Protein AF-A0A9P7AKC9-F1 (afdb_monomer_lite)

pLDDT: mean 76.1, std 19.4, range [28.33, 91.75]

Secondary structure (DSSP, 8-state):
----B-S---TT-TT-HHHHHHHHHHTT-S-HHHHHHHHHHHHHHHHHHHHHTT-SB------TT----------

Structure (mmCIF, N/CA/C/O backbone):
data_AF-A0A9P7AKC9-F1
#
_entry.id   AF-A0A9P7AKC9-F1
#
loop_
_atom_site.group_PDB
_atom_site.id
_atom_site.type_symbol
_atom_site.label_atom_id
_atom_site.label_alt_id
_atom_site.label_comp_id
_atom_site.label_asym_id
_atom_site.label_entity_id
_atom_site.label_seq_id
_atom_site.pdbx_PDB_ins_code
_atom_site.Cartn_x
_atom_site.Cartn_y
_atom_site.Cartn_z
_atom_site.occupancy
_atom_site.B_iso_or_equiv
_atom_site.auth_seq_id
_atom_site.auth_comp_id
_atom_site.auth_asym_id
_atom_site.auth_atom_id
_atom_site.pdbx_PDB_model_num
ATOM 1 N N . MET A 1 1 ? 23.447 1.877 -19.972 1.00 60.78 1 MET A N 1
ATOM 2 C CA . MET A 1 1 ? 22.214 1.329 -19.363 1.00 60.78 1 MET A CA 1
ATOM 3 C C . MET A 1 1 ?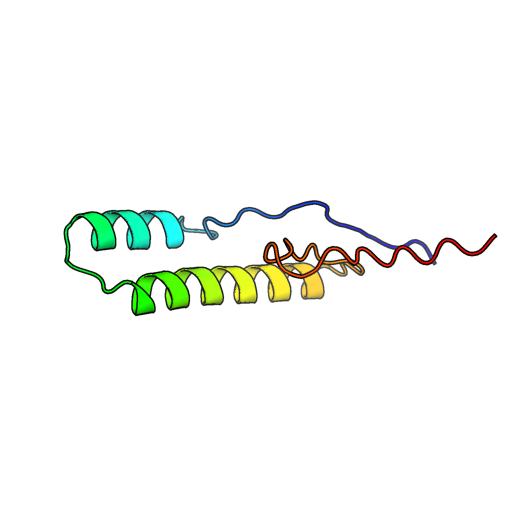 21.229 2.468 -19.162 1.00 60.78 1 MET A C 1
ATOM 5 O O . MET A 1 1 ? 21.673 3.540 -18.774 1.00 60.78 1 MET A O 1
ATOM 9 N N . VAL A 1 2 ? 19.941 2.254 -19.427 1.00 81.88 2 VAL A N 1
ATOM 10 C CA . VAL A 1 2 ? 18.871 3.227 -19.141 1.00 81.88 2 VAL A CA 1
ATOM 11 C C . VAL A 1 2 ? 18.100 2.721 -17.926 1.00 81.88 2 VAL A C 1
ATOM 13 O O . VAL A 1 2 ? 17.784 1.537 -17.886 1.00 81.88 2 VAL A O 1
ATOM 16 N N . LEU A 1 3 ? 17.846 3.592 -16.946 1.00 83.81 3 LEU A N 1
ATOM 17 C CA . LEU A 1 3 ? 17.141 3.242 -15.710 1.00 83.81 3 LEU A CA 1
ATOM 18 C C . LEU A 1 3 ? 15.635 3.477 -15.855 1.00 83.81 3 LEU A C 1
ATOM 20 O O . LEU A 1 3 ? 15.217 4.542 -16.319 1.00 83.81 3 LEU A O 1
ATOM 24 N N . LEU A 1 4 ? 14.824 2.516 -15.410 1.00 84.75 4 LEU A N 1
ATOM 25 C CA . LEU A 1 4 ? 13.367 2.634 -15.368 1.00 84.75 4 LEU A CA 1
ATOM 26 C C . LEU A 1 4 ? 12.902 3.070 -13.972 1.00 84.75 4 LEU A C 1
ATOM 28 O O . LEU A 1 4 ? 13.172 2.410 -12.967 1.00 84.75 4 LEU A O 1
ATOM 32 N N . SER A 1 5 ? 12.158 4.176 -13.915 1.00 85.00 5 SER A N 1
ATOM 33 C CA . SER A 1 5 ? 11.640 4.743 -12.667 1.00 85.00 5 SER A CA 1
ATOM 34 C C . SER A 1 5 ? 10.128 4.887 -12.699 1.00 85.00 5 SER A C 1
ATOM 36 O O . SER A 1 5 ? 9.552 5.313 -13.701 1.00 85.00 5 SER A O 1
ATOM 38 N N . VAL A 1 6 ? 9.482 4.561 -11.580 1.00 82.38 6 VAL A N 1
ATOM 39 C CA . VAL A 1 6 ? 8.041 4.744 -11.386 1.00 82.38 6 VAL A CA 1
ATOM 40 C C . VAL A 1 6 ? 7.828 5.784 -10.290 1.00 82.38 6 VAL A C 1
ATOM 42 O O . VAL A 1 6 ? 8.326 5.634 -9.181 1.00 82.38 6 VAL A O 1
ATOM 45 N N . LEU A 1 7 ? 7.067 6.843 -10.578 1.00 84.19 7 LEU A N 1
ATOM 46 C CA . LEU A 1 7 ? 6.809 7.928 -9.616 1.00 84.19 7 LEU A CA 1
ATOM 47 C C . LEU A 1 7 ? 5.769 7.554 -8.551 1.00 84.19 7 LEU A C 1
ATOM 49 O O . LEU A 1 7 ? 5.807 8.055 -7.429 1.00 84.19 7 LEU A O 1
ATOM 53 N N . GLY A 1 8 ? 4.837 6.663 -8.882 1.00 81.12 8 GLY A N 1
ATOM 54 C CA . GLY A 1 8 ? 3.786 6.240 -7.967 1.00 81.12 8 GLY A CA 1
ATOM 55 C C . GLY A 1 8 ? 3.094 4.965 -8.425 1.00 81.12 8 GLY A C 1
ATOM 56 O O . GLY A 1 8 ? 3.049 4.659 -9.614 1.00 81.12 8 GLY A O 1
ATOM 57 N N . PHE A 1 9 ? 2.548 4.223 -7.462 1.00 82.81 9 PHE A N 1
ATOM 58 C CA . PHE A 1 9 ? 1.805 2.989 -7.706 1.00 82.81 9 PHE A CA 1
ATOM 59 C C . PHE A 1 9 ? 0.493 2.976 -6.900 1.00 82.81 9 PHE A C 1
ATOM 61 O O . PHE A 1 9 ? 0.471 3.510 -5.782 1.00 82.81 9 PHE A O 1
ATOM 68 N N . PRO A 1 10 ? -0.606 2.394 -7.423 1.00 86.94 10 PRO A N 1
ATOM 69 C CA . PRO A 1 10 ? -1.885 2.346 -6.719 1.00 86.94 10 PRO A CA 1
ATOM 70 C C . PRO A 1 10 ? -1.774 1.665 -5.350 1.00 86.94 10 PRO A C 1
ATOM 72 O O . PRO A 1 10 ? -1.378 0.510 -5.240 1.00 86.94 10 PRO A O 1
ATOM 75 N N . ARG A 1 11 ? -2.186 2.369 -4.289 1.00 86.50 11 ARG A N 1
ATOM 76 C CA . ARG A 1 11 ? -2.115 1.868 -2.901 1.00 86.50 11 ARG A CA 1
ATOM 77 C C . ARG A 1 11 ? -3.303 1.002 -2.481 1.00 86.50 11 ARG A C 1
ATOM 79 O O . ARG A 1 11 ? -3.333 0.527 -1.356 1.00 86.50 11 ARG A O 1
ATOM 86 N N . ILE A 1 12 ? -4.289 0.827 -3.358 1.00 85.50 12 ILE A N 1
ATOM 87 C CA . ILE A 1 12 ? -5.556 0.166 -3.026 1.00 85.50 12 ILE A CA 1
ATOM 88 C C . ILE A 1 12 ? -5.479 -1.370 -3.124 1.00 85.50 12 ILE A C 1
ATOM 90 O O . ILE A 1 12 ? -6.308 -2.053 -2.527 1.00 85.50 12 ILE A O 1
ATOM 94 N N . GLY A 1 13 ? -4.477 -1.897 -3.840 1.00 84.00 13 GLY A N 1
ATOM 95 C CA . GLY A 1 13 ? -4.328 -3.323 -4.155 1.00 84.00 13 GLY A CA 1
ATOM 96 C C . GLY A 1 13 ? -5.189 -3.763 -5.341 1.00 84.00 13 GLY A C 1
ATOM 97 O O . GLY A 1 13 ? -6.169 -3.099 -5.681 1.00 84.00 13 GLY A O 1
ATOM 98 N N . ALA A 1 14 ? -4.829 -4.882 -5.977 1.00 82.56 14 ALA A N 1
ATOM 99 C CA . ALA A 1 14 ? -5.483 -5.366 -7.200 1.00 82.56 14 ALA A CA 1
ATOM 100 C C . ALA A 1 14 ? -7.003 -5.551 -7.030 1.00 82.56 14 ALA A C 1
ATOM 102 O O . ALA A 1 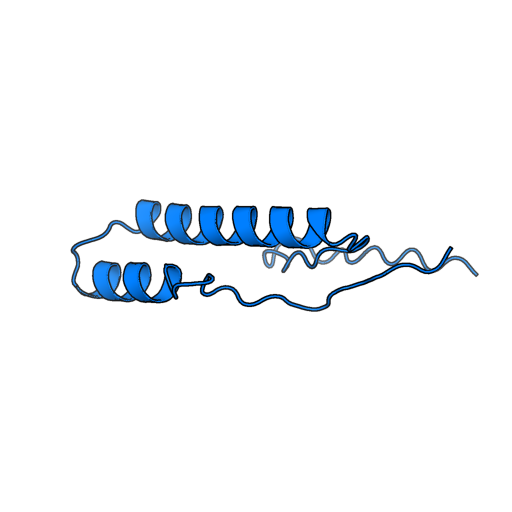14 ? -7.779 -5.146 -7.890 1.00 82.56 14 ALA A O 1
ATOM 103 N N . ASN A 1 15 ? -7.430 -6.059 -5.870 1.00 87.31 15 ASN A N 1
ATOM 104 C CA . ASN A 1 15 ? -8.837 -6.306 -5.540 1.00 87.31 15 ASN A CA 1
ATOM 105 C C . ASN A 1 15 ? -9.442 -5.265 -4.585 1.00 87.31 15 ASN A C 1
ATOM 107 O O . ASN A 1 15 ? -10.444 -5.531 -3.913 1.00 87.31 15 ASN A O 1
ATOM 111 N N . ARG A 1 16 ? -8.838 -4.070 -4.510 1.00 88.31 16 ARG A N 1
ATOM 112 C CA . ARG A 1 16 ? -9.240 -2.981 -3.601 1.00 88.31 16 ARG A CA 1
ATOM 113 C C . ARG A 1 16 ? -9.261 -3.398 -2.122 1.00 88.31 16 ARG A C 1
ATOM 115 O O . ARG A 1 16 ? -10.101 -2.936 -1.353 1.00 88.31 16 ARG A O 1
ATOM 122 N N . GLU A 1 17 ? -8.339 -4.267 -1.727 1.00 87.06 17 GLU A N 1
ATOM 123 C CA . GLU A 1 17 ? -8.237 -4.844 -0.379 1.00 87.06 17 GLU A CA 1
ATOM 124 C C . GLU A 1 17 ? -8.133 -3.772 0.708 1.00 87.06 17 GLU A C 1
ATOM 126 O O . GLU A 1 17 ? -8.818 -3.854 1.724 1.00 87.06 17 GLU A O 1
ATOM 131 N N . VAL A 1 18 ? -7.374 -2.701 0.452 1.00 87.62 18 VAL A N 1
ATOM 132 C CA . VAL A 1 18 ? -7.241 -1.592 1.409 1.00 87.62 18 VAL A CA 1
ATOM 133 C C . VAL A 1 18 ? -8.564 -0.849 1.590 1.00 87.62 18 VAL A C 1
ATOM 135 O O . VAL A 1 18 ? -8.888 -0.456 2.703 1.00 87.62 18 VAL A O 1
ATOM 138 N N . LYS A 1 19 ? -9.369 -0.695 0.530 1.00 90.06 19 LYS A N 1
ATOM 139 C CA . LYS A 1 19 ? -10.694 -0.065 0.641 1.00 90.06 19 LYS A CA 1
ATOM 140 C C . LYS A 1 19 ? -11.604 -0.888 1.554 1.00 90.06 19 LYS A C 1
ATOM 142 O O . LYS A 1 19 ? -12.213 -0.321 2.451 1.00 90.06 19 LYS A O 1
ATOM 147 N N . LYS A 1 20 ? -11.643 -2.209 1.355 1.00 88.75 20 LYS A N 1
ATOM 148 C CA . LYS A 1 20 ? -12.441 -3.115 2.193 1.00 88.75 20 LYS A CA 1
ATOM 149 C C . LYS A 1 20 ? -11.985 -3.061 3.650 1.00 88.75 20 LYS A C 1
ATOM 151 O O . LYS A 1 20 ? -12.813 -2.911 4.535 1.00 88.75 20 LYS A O 1
ATOM 156 N N . ALA A 1 21 ? -10.676 -3.108 3.899 1.00 87.75 21 ALA A N 1
ATOM 157 C CA . ALA A 1 21 ? -10.133 -3.011 5.252 1.00 87.75 21 ALA A CA 1
ATOM 158 C C . ALA A 1 21 ? -10.515 -1.686 5.939 1.00 87.75 21 ALA A C 1
ATOM 1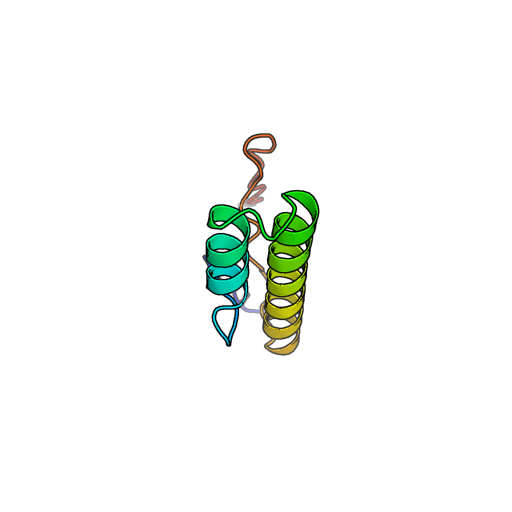60 O O . ALA A 1 21 ? -10.882 -1.686 7.111 1.00 87.75 21 ALA A O 1
ATOM 161 N N . VAL A 1 22 ? -10.485 -0.564 5.210 1.00 90.50 22 VAL A N 1
ATOM 162 C CA . VAL A 1 22 ? -10.920 0.746 5.728 1.00 90.50 22 VAL A CA 1
ATOM 163 C C . VAL A 1 22 ? -12.418 0.756 6.043 1.00 90.50 22 VAL A C 1
ATOM 165 O O . VAL A 1 22 ? -12.800 1.212 7.117 1.00 90.50 22 VAL A O 1
ATOM 168 N N . GLU A 1 23 ? -13.259 0.230 5.150 1.00 91.75 23 GLU A N 1
ATOM 169 C CA . GLU A 1 23 ? -14.711 0.150 5.362 1.00 91.75 23 GLU A CA 1
ATOM 170 C C . GLU A 1 23 ? -15.052 -0.703 6.593 1.00 91.75 23 GLU A C 1
ATOM 172 O O . GLU A 1 23 ? -15.852 -0.285 7.428 1.00 91.75 23 GLU A O 1
ATOM 177 N N . VAL A 1 24 ? -14.391 -1.852 6.771 1.00 89.25 24 VAL A N 1
ATOM 178 C CA . VAL A 1 24 ? -14.596 -2.716 7.947 1.00 89.25 24 VAL A CA 1
ATOM 179 C C . VAL A 1 24 ? -14.099 -2.034 9.228 1.00 89.25 24 VAL A C 1
ATOM 181 O O . VAL A 1 24 ? -14.798 -2.065 10.243 1.00 89.25 24 VAL A O 1
ATOM 184 N N . ASN A 1 25 ? -12.956 -1.343 9.178 1.00 89.44 25 ASN A N 1
ATOM 185 C CA . ASN A 1 25 ? -12.439 -0.561 10.305 1.00 89.44 25 ASN A CA 1
ATOM 186 C C . ASN A 1 25 ? -13.407 0.563 10.721 1.00 89.44 25 ASN A C 1
ATOM 188 O O . ASN A 1 25 ? -13.596 0.796 11.910 1.00 89.44 25 ASN A O 1
ATOM 192 N N . TRP A 1 26 ? -14.075 1.228 9.771 1.00 88.62 26 TRP A N 1
ATOM 193 C CA . TRP A 1 26 ? -15.104 2.231 10.085 1.00 88.62 26 TRP A CA 1
ATOM 194 C C . TRP A 1 26 ? -16.350 1.636 10.737 1.00 88.62 26 TRP A C 1
ATOM 196 O O . TRP A 1 26 ? -16.961 2.287 11.578 1.00 88.62 26 TRP A O 1
ATOM 206 N N . THR A 1 27 ? -16.706 0.395 10.399 1.00 89.25 27 THR A N 1
ATOM 207 C CA . THR A 1 27 ? -17.796 -0.325 11.080 1.00 89.25 27 THR A CA 1
ATOM 208 C C . THR A 1 27 ? -17.403 -0.882 12.454 1.00 89.25 27 THR A C 1
ATOM 210 O O . THR A 1 27 ? -18.235 -1.501 13.109 1.00 89.25 27 THR A O 1
ATOM 213 N N . GLY A 1 28 ? -16.155 -0.681 12.900 1.00 86.25 28 GLY A N 1
ATOM 214 C CA . GLY A 1 28 ? -15.651 -1.151 14.196 1.00 86.25 28 GLY A CA 1
ATOM 215 C C . GLY A 1 28 ? -15.306 -2.643 14.248 1.00 86.25 28 GLY A C 1
ATOM 216 O O . GLY A 1 28 ? -14.989 -3.156 15.314 1.00 86.25 28 GLY A O 1
ATOM 217 N N . ASN A 1 29 ? -15.342 -3.337 13.106 1.00 82.81 29 ASN A N 1
ATOM 218 C CA . ASN A 1 29 ? -15.097 -4.780 12.999 1.00 82.81 29 ASN A CA 1
ATOM 219 C C . ASN A 1 29 ? -13.640 -5.133 12.644 1.00 82.81 29 ASN A C 1
ATOM 221 O O . ASN A 1 29 ? -13.338 -6.294 12.382 1.00 82.81 29 ASN A O 1
ATOM 225 N N . LEU A 1 30 ? -12.746 -4.143 12.585 1.00 84.44 30 LEU A N 1
ATOM 226 C CA . LEU A 1 30 ? -11.322 -4.336 12.311 1.00 84.44 30 LEU A CA 1
ATOM 227 C C . LEU A 1 30 ? -10.502 -3.452 13.247 1.00 84.44 30 LEU A C 1
ATOM 229 O O . LEU A 1 30 ? -10.868 -2.301 13.484 1.00 84.44 30 LEU A O 1
ATOM 233 N N . SER A 1 31 ? -9.382 -3.967 13.746 1.00 88.06 31 SER A N 1
ATOM 234 C CA . SER A 1 31 ? -8.437 -3.167 14.523 1.00 88.06 31 SER A CA 1
ATOM 235 C C . SER A 1 31 ? -7.557 -2.288 13.622 1.00 88.06 31 SER A C 1
ATOM 237 O O . SER A 1 31 ? -7.262 -2.617 12.468 1.00 88.06 31 SER A O 1
ATOM 239 N N . ALA A 1 32 ? -7.052 -1.182 14.177 1.00 86.00 32 ALA A N 1
ATOM 240 C CA . ALA A 1 32 ? -6.108 -0.312 13.473 1.00 86.00 32 ALA A CA 1
ATOM 241 C C . ALA A 1 32 ? -4.819 -1.055 13.061 1.00 86.00 32 ALA A C 1
ATOM 243 O O . ALA A 1 32 ? -4.232 -0.767 12.018 1.00 86.00 32 ALA A O 1
ATOM 244 N N . GLU A 1 33 ? -4.391 -2.041 13.851 1.00 88.44 33 GLU A N 1
ATOM 245 C CA . GLU A 1 33 ? -3.215 -2.865 13.562 1.00 88.44 33 GLU A CA 1
ATOM 246 C C . GLU A 1 33 ? -3.432 -3.770 12.348 1.00 88.44 33 GLU A C 1
ATOM 248 O O . GLU A 1 33 ? -2.549 -3.896 11.497 1.00 88.44 33 GLU A O 1
ATOM 253 N N . GLU A 1 34 ? -4.614 -4.368 12.226 1.00 86.12 34 GLU A N 1
ATOM 254 C CA . GLU A 1 34 ? -4.994 -5.184 11.071 1.00 86.12 34 GLU A CA 1
ATOM 255 C C . GLU A 1 34 ? -5.130 -4.343 9.804 1.00 86.12 34 GLU A C 1
ATOM 257 O O . GLU A 1 34 ? -4.670 -4.761 8.740 1.00 86.12 34 GLU A O 1
ATOM 262 N N . LEU A 1 35 ? -5.658 -3.121 9.914 1.00 87.12 35 LEU A N 1
ATOM 263 C CA . LEU A 1 35 ? -5.691 -2.171 8.802 1.00 87.12 35 LEU A CA 1
ATOM 264 C C . LEU A 1 35 ? -4.275 -1.846 8.296 1.00 87.12 35 LEU A C 1
ATOM 266 O O . LEU A 1 35 ? -4.017 -1.846 7.087 1.00 87.12 35 LEU A O 1
ATOM 270 N N . ILE A 1 36 ? -3.337 -1.593 9.214 1.00 89.38 36 ILE A N 1
ATOM 271 C CA . ILE A 1 36 ? -1.935 -1.305 8.883 1.00 89.38 36 ILE A CA 1
ATOM 272 C C . ILE A 1 36 ? -1.247 -2.534 8.278 1.00 89.38 36 ILE A C 1
ATOM 274 O O . ILE A 1 36 ? -0.463 -2.382 7.332 1.00 89.38 36 ILE A O 1
ATOM 278 N N . LYS A 1 37 ? -1.536 -3.742 8.780 1.00 89.88 37 LYS A N 1
ATOM 279 C CA . LYS A 1 37 ? -1.037 -5.005 8.210 1.00 89.88 37 LYS A CA 1
ATOM 280 C C . LYS A 1 37 ? -1.531 -5.186 6.776 1.00 89.88 37 LYS A C 1
ATOM 282 O O . LYS A 1 37 ? -0.697 -5.285 5.878 1.00 89.88 37 LYS A O 1
ATOM 287 N N . ALA A 1 38 ? -2.836 -5.066 6.533 1.00 88.12 38 ALA A N 1
ATOM 288 C CA . ALA A 1 38 ? -3.422 -5.172 5.195 1.00 88.12 38 ALA A CA 1
ATOM 289 C C . ALA A 1 38 ? -2.812 -4.158 4.209 1.00 88.12 38 ALA A C 1
ATOM 291 O O . ALA A 1 38 ? -2.396 -4.510 3.104 1.00 88.12 38 ALA A O 1
ATOM 292 N N . ALA A 1 39 ? -2.660 -2.896 4.623 1.00 88.19 39 ALA A N 1
ATOM 293 C CA . ALA A 1 39 ? -1.996 -1.880 3.804 1.00 88.19 39 ALA A CA 1
ATOM 294 C C . ALA A 1 39 ? -0.505 -2.189 3.559 1.00 88.19 39 ALA A C 1
ATOM 296 O O . ALA A 1 39 ? 0.056 -1.822 2.522 1.00 88.19 39 ALA A O 1
ATOM 297 N N . SER A 1 40 ? 0.165 -2.841 4.509 1.00 89.12 40 SER A N 1
ATOM 298 C CA . SER A 1 40 ? 1.569 -3.242 4.386 1.00 89.12 40 SER A CA 1
ATOM 299 C C . SER A 1 40 ? 1.760 -4.419 3.441 1.00 89.12 40 SER A C 1
ATOM 301 O O . SER A 1 40 ? 2.714 -4.409 2.663 1.00 89.12 40 SER A O 1
ATOM 303 N N . ASP A 1 41 ? 0.841 -5.374 3.435 1.00 90.31 41 ASP A N 1
ATOM 304 C CA . ASP A 1 41 ? 0.900 -6.533 2.547 1.00 90.31 41 ASP A CA 1
ATOM 305 C C . ASP A 1 41 ? 0.608 -6.143 1.094 1.00 90.31 41 ASP A C 1
ATOM 307 O O . ASP A 1 41 ? 1.354 -6.530 0.191 1.00 90.31 41 ASP A O 1
ATOM 311 N N . VAL A 1 42 ? -0.352 -5.240 0.868 1.00 89.31 42 VAL A N 1
ATOM 312 C CA . VAL A 1 42 ? -0.598 -4.650 -0.460 1.00 89.31 42 VAL A CA 1
ATOM 313 C C . VAL A 1 42 ? 0.631 -3.897 -0.984 1.00 89.31 42 VAL A C 1
ATOM 315 O O . VAL A 1 42 ? 0.982 -4.022 -2.162 1.00 89.31 42 VAL A O 1
ATOM 318 N N . LYS A 1 43 ? 1.333 -3.146 -0.121 1.00 88.31 43 LYS A N 1
ATOM 319 C CA . LYS A 1 43 ? 2.598 -2.484 -0.494 1.00 88.31 43 LYS A CA 1
ATOM 320 C C . LYS A 1 43 ? 3.669 -3.500 -0.891 1.00 88.31 43 LYS A C 1
ATOM 322 O O . LYS A 1 43 ? 4.302 -3.315 -1.927 1.00 88.31 43 LYS A O 1
ATOM 327 N N . LYS A 1 44 ? 3.859 -4.565 -0.105 1.00 88.69 44 LYS A N 1
ATOM 328 C CA . LYS A 1 44 ? 4.845 -5.619 -0.403 1.00 88.69 44 LYS A CA 1
ATOM 329 C C . LYS A 1 44 ? 4.548 -6.297 -1.739 1.00 88.69 44 LYS A C 1
ATOM 331 O O . LYS A 1 44 ? 5.441 -6.376 -2.573 1.00 88.69 44 LYS A O 1
ATOM 336 N N . SER A 1 45 ? 3.301 -6.708 -1.968 1.00 88.88 45 SER A N 1
ATOM 337 C CA . SER A 1 45 ? 2.871 -7.338 -3.226 1.00 88.88 45 SER A CA 1
ATOM 338 C C . SER A 1 45 ? 3.120 -6.434 -4.441 1.00 88.88 45 SER A C 1
ATOM 340 O O . SER A 1 45 ? 3.674 -6.865 -5.456 1.00 88.88 45 SER A O 1
ATOM 342 N N . SER A 1 46 ? 2.816 -5.140 -4.300 1.00 87.75 46 SER A N 1
ATOM 343 C CA . SER A 1 46 ? 3.073 -4.138 -5.340 1.00 87.75 46 SER A CA 1
ATOM 344 C C . SER A 1 46 ? 4.568 -3.985 -5.640 1.00 87.75 46 SER A C 1
ATOM 346 O O . SER A 1 46 ? 4.964 -3.900 -6.800 1.00 87.75 46 SER A O 1
ATOM 348 N N . TRP A 1 47 ? 5.415 -3.964 -4.608 1.00 86.62 47 TRP A N 1
ATOM 349 C CA . TRP A 1 47 ? 6.867 -3.858 -4.773 1.00 86.62 47 TRP A CA 1
ATOM 350 C C . TRP A 1 47 ? 7.476 -5.100 -5.413 1.00 86.62 47 TRP A C 1
ATOM 352 O O . TRP A 1 47 ? 8.309 -4.956 -6.306 1.00 86.62 47 TRP A O 1
ATOM 362 N N . SER A 1 48 ? 7.043 -6.296 -5.009 1.00 87.75 48 SER A N 1
ATOM 363 C CA . SER A 1 48 ? 7.464 -7.547 -5.647 1.00 87.75 48 SER A CA 1
ATOM 364 C C . SER A 1 48 ? 7.109 -7.541 -7.133 1.00 87.75 48 SER A C 1
ATOM 366 O O . SER A 1 48 ? 7.986 -7.748 -7.965 1.00 87.75 48 SER A O 1
ATOM 368 N N . SER A 1 49 ? 5.876 -7.153 -7.473 1.00 87.75 49 SER A N 1
ATOM 369 C CA . SER A 1 49 ? 5.417 -7.043 -8.865 1.00 87.75 49 SER A CA 1
ATOM 370 C C . SER A 1 49 ? 6.240 -6.044 -9.694 1.00 87.75 49 SER A C 1
ATOM 372 O O . SER A 1 49 ? 6.534 -6.289 -10.861 1.00 87.75 49 SER A O 1
ATOM 374 N N . LEU A 1 50 ? 6.622 -4.897 -9.117 1.00 85.75 50 LEU A N 1
ATOM 375 C CA . LEU A 1 50 ? 7.453 -3.898 -9.806 1.00 85.75 50 LEU A CA 1
ATOM 376 C C . LEU A 1 50 ? 8.889 -4.390 -10.010 1.00 85.75 50 LEU A C 1
ATOM 378 O O . LEU A 1 50 ? 9.474 -4.145 -11.065 1.00 85.75 50 LEU A O 1
ATOM 382 N N . LYS A 1 51 ? 9.437 -5.111 -9.028 1.00 85.88 51 LYS A N 1
ATOM 383 C CA . LYS A 1 51 ? 10.772 -5.709 -9.115 1.00 85.88 51 LYS A CA 1
ATOM 384 C C . LYS A 1 51 ? 10.824 -6.806 -10.178 1.00 85.88 51 LYS A C 1
ATOM 386 O O . LYS A 1 51 ? 11.761 -6.836 -10.966 1.00 85.88 51 LYS A O 1
ATOM 391 N N . GLU A 1 52 ? 9.803 -7.657 -10.243 1.00 87.94 52 GLU A N 1
ATOM 392 C CA . GLU A 1 52 ? 9.662 -8.683 -11.287 1.00 87.94 52 GLU A CA 1
ATOM 393 C C . GLU A 1 52 ? 9.547 -8.076 -12.690 1.00 87.94 52 GLU A C 1
ATOM 395 O O . GLU A 1 52 ? 10.032 -8.649 -13.661 1.00 87.94 52 GLU A O 1
ATOM 400 N N . ARG A 1 53 ? 8.961 -6.881 -12.800 1.00 87.56 53 ARG A N 1
ATOM 401 C CA . ARG A 1 53 ? 8.842 -6.127 -14.056 1.00 87.56 53 ARG A CA 1
ATOM 402 C C . ARG A 1 53 ? 10.103 -5.350 -14.455 1.00 87.56 53 ARG A C 1
ATOM 404 O O . ARG A 1 53 ? 10.064 -4.652 -15.464 1.00 87.56 53 ARG A O 1
ATOM 411 N N . GLY A 1 54 ? 11.193 -5.446 -13.690 1.00 84.06 54 GLY A N 1
ATOM 412 C CA . GLY A 1 54 ? 12.462 -4.788 -14.017 1.00 84.06 54 GLY A CA 1
ATOM 413 C C . GLY A 1 54 ? 12.480 -3.280 -13.756 1.00 84.06 54 GLY A C 1
ATOM 414 O O . GLY A 1 54 ? 13.190 -2.549 -14.436 1.00 84.06 54 GLY A O 1
ATOM 415 N N . VAL A 1 55 ? 11.685 -2.790 -12.799 1.00 83.88 55 VAL A N 1
ATOM 416 C CA . VAL A 1 55 ? 11.760 -1.388 -12.363 1.00 83.88 55 VAL A CA 1
ATOM 417 C C . VAL A 1 55 ? 12.964 -1.211 -11.438 1.00 83.88 55 VAL A C 1
ATOM 419 O O . VAL A 1 55 ? 12.984 -1.759 -10.335 1.00 83.88 55 VAL A O 1
ATOM 422 N N . ASP A 1 56 ? 13.936 -0.407 -11.866 1.00 79.31 56 ASP A N 1
ATOM 423 C CA . ASP A 1 56 ? 15.159 -0.131 -11.104 1.00 79.31 56 ASP A CA 1
ATOM 424 C C . ASP A 1 56 ? 14.891 0.776 -9.894 1.00 79.31 56 ASP A C 1
ATOM 426 O O . ASP A 1 56 ? 15.463 0.594 -8.817 1.00 79.31 56 ASP A O 1
ATOM 430 N N . LEU A 1 57 ? 13.992 1.756 -10.054 1.00 79.50 57 LEU A N 1
ATOM 431 C CA . LEU A 1 57 ? 13.668 2.750 -9.030 1.00 79.50 57 LEU A CA 1
ATOM 432 C C . LEU A 1 57 ? 12.198 2.640 -8.601 1.00 79.50 57 LEU A C 1
ATOM 434 O O . LEU A 1 57 ? 11.284 3.120 -9.275 1.00 79.50 57 LEU A O 1
ATOM 438 N N . ILE A 1 58 ? 11.976 2.008 -7.443 1.00 77.12 58 ILE A N 1
ATOM 439 C CA . ILE A 1 58 ? 10.647 1.839 -6.837 1.00 77.12 58 ILE A CA 1
ATOM 440 C C . ILE A 1 58 ? 10.330 3.042 -5.928 1.00 77.12 58 ILE A C 1
ATOM 442 O O . ILE A 1 58 ? 11.115 3.345 -5.020 1.00 77.12 58 ILE A O 1
ATOM 446 N N . PRO A 1 59 ? 9.164 3.694 -6.089 1.00 69.31 59 PRO A N 1
ATOM 447 C CA . PRO A 1 59 ? 8.802 4.861 -5.299 1.00 69.31 59 PRO A CA 1
ATOM 448 C C . PRO A 1 59 ? 8.510 4.457 -3.850 1.00 69.31 59 PRO A C 1
ATOM 450 O O . PRO A 1 59 ? 7.550 3.740 -3.551 1.00 69.31 59 PRO A O 1
ATOM 453 N N . ARG A 1 60 ? 9.324 4.960 -2.918 1.00 65.00 60 ARG A N 1
ATOM 454 C CA . ARG A 1 60 ? 9.009 4.976 -1.486 1.00 65.00 60 ARG A CA 1
ATOM 455 C C . ARG A 1 60 ? 8.429 6.343 -1.152 1.00 65.00 60 ARG A C 1
ATOM 457 O O . ARG A 1 60 ? 9.161 7.324 -1.092 1.00 65.00 60 ARG A O 1
ATOM 464 N N . LEU A 1 61 ? 7.118 6.407 -0.919 1.00 55.88 61 LEU A N 1
ATOM 465 C CA . LEU A 1 61 ? 6.524 7.575 -0.271 1.00 55.88 61 LEU A CA 1
ATOM 466 C C . LEU A 1 61 ? 7.154 7.691 1.118 1.00 55.88 61 LEU A C 1
ATOM 468 O O . LEU A 1 61 ? 6.949 6.828 1.975 1.00 55.88 61 LEU A O 1
ATOM 472 N N . ALA A 1 62 ? 7.978 8.720 1.288 1.00 43.41 62 ALA A N 1
ATOM 473 C CA . ALA A 1 62 ? 8.607 9.044 2.548 1.00 43.41 62 ALA A CA 1
ATOM 474 C C . ALA A 1 62 ? 7.517 9.201 3.618 1.00 43.41 62 ALA A C 1
ATOM 476 O O . ALA A 1 62 ? 6.579 9.983 3.465 1.00 43.41 62 ALA A O 1
ATOM 477 N N . SER A 1 63 ? 7.659 8.455 4.716 1.00 36.66 63 SER A N 1
ATOM 478 C CA . SER A 1 63 ? 7.190 8.943 6.012 1.00 36.66 63 SER A CA 1
ATOM 479 C C . SER A 1 63 ? 7.691 10.388 6.167 1.00 36.66 63 SER A C 1
ATOM 481 O O . SER A 1 63 ? 8.835 10.647 5.771 1.00 36.66 63 SER A O 1
ATOM 483 N N . PRO A 1 64 ? 6.909 11.324 6.730 1.00 37.50 64 PRO A N 1
ATOM 484 C CA . PRO A 1 64 ? 7.296 12.734 6.851 1.00 37.50 64 PRO A CA 1
ATOM 485 C C . PRO A 1 64 ? 8.598 12.983 7.646 1.00 37.50 64 PRO A C 1
ATOM 487 O O . PRO A 1 64 ? 9.013 14.125 7.787 1.00 37.50 64 PRO A O 1
ATOM 490 N N . SER A 1 65 ? 9.283 11.943 8.133 1.00 41.66 65 SER A N 1
ATOM 491 C CA . SER A 1 65 ? 10.542 12.030 8.874 1.00 41.66 65 SER A CA 1
ATOM 492 C C . SER A 1 65 ? 11.829 11.852 8.048 1.00 41.66 65 SER A C 1
ATOM 494 O O . SER A 1 65 ? 12.905 11.834 8.641 1.00 41.66 65 SER A O 1
ATOM 496 N N . ARG A 1 66 ? 11.785 11.670 6.718 1.00 37.47 66 ARG A N 1
ATOM 497 C CA . ARG A 1 66 ? 13.013 11.578 5.894 1.00 37.47 66 ARG A CA 1
ATOM 498 C C . ARG A 1 66 ? 12.855 12.240 4.529 1.00 37.47 66 ARG A C 1
ATOM 500 O O . ARG A 1 66 ? 12.660 11.590 3.504 1.00 37.47 66 ARG A O 1
ATOM 507 N N . SER A 1 67 ? 13.005 13.557 4.519 1.00 38.19 67 SER A N 1
ATOM 508 C CA . SER A 1 67 ? 13.469 14.325 3.366 1.00 38.19 67 SER A CA 1
ATOM 509 C C . SER A 1 67 ? 14.912 13.925 3.047 1.00 38.19 67 SER A C 1
ATOM 511 O O . SER A 1 67 ? 15.876 14.570 3.443 1.00 38.19 67 SER A O 1
ATOM 513 N N . THR A 1 68 ? 15.091 12.810 2.346 1.00 37.28 68 THR A N 1
ATOM 514 C CA . THR A 1 68 ? 16.344 12.549 1.630 1.00 37.28 68 THR A CA 1
ATOM 515 C C . THR A 1 68 ? 16.028 11.751 0.378 1.00 37.28 68 THR A C 1
ATOM 517 O O . THR A 1 68 ? 16.255 10.549 0.275 1.00 37.28 68 THR A O 1
ATOM 520 N N . VAL A 1 69 ? 15.463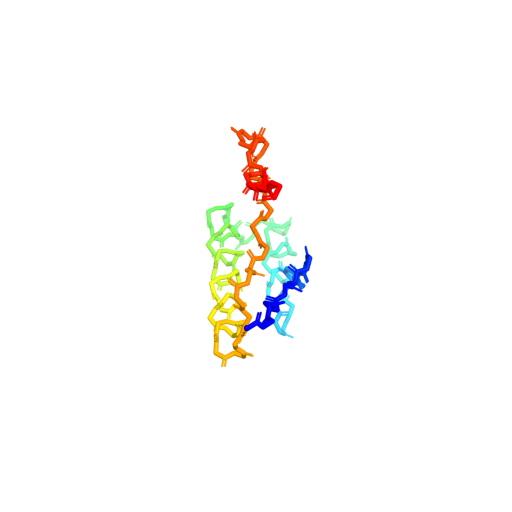 12.454 -0.599 1.00 40.50 69 VAL A N 1
ATOM 521 C CA . VAL A 1 69 ? 15.681 12.104 -1.997 1.00 40.50 69 VAL A CA 1
ATOM 522 C C . VAL A 1 69 ? 17.153 12.432 -2.259 1.00 40.50 69 VAL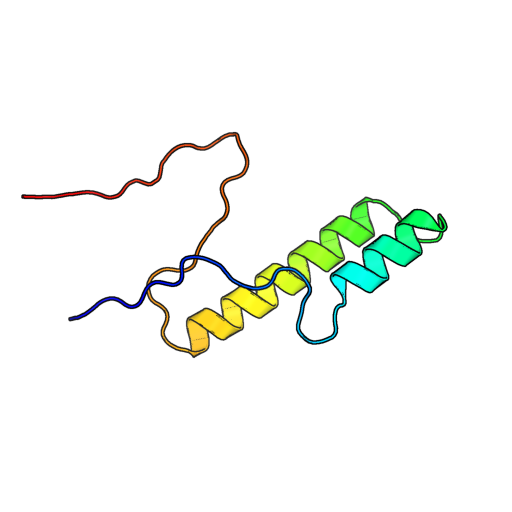 A C 1
ATOM 524 O O . VAL A 1 69 ? 17.491 13.546 -2.642 1.00 40.50 69 VAL A O 1
ATOM 527 N N . SER A 1 70 ? 18.054 11.492 -1.961 1.00 38.66 70 SER A N 1
ATOM 528 C CA . SER A 1 70 ? 19.431 11.550 -2.458 1.00 38.66 70 SER A CA 1
ATOM 529 C C . SER A 1 70 ? 19.394 11.224 -3.947 1.00 38.66 70 SER A C 1
ATOM 531 O O . SER A 1 70 ? 19.740 10.125 -4.366 1.00 38.66 70 SER A O 1
ATOM 533 N N . ILE A 1 71 ? 18.942 12.183 -4.753 1.00 41.72 71 ILE A N 1
ATOM 534 C CA . ILE A 1 71 ? 19.407 12.276 -6.131 1.00 41.72 71 ILE A CA 1
ATOM 535 C C . ILE A 1 71 ? 20.841 12.781 -5.994 1.00 41.72 71 ILE A C 1
ATOM 537 O O . ILE A 1 71 ? 21.082 13.972 -5.812 1.00 41.72 71 ILE A O 1
ATOM 541 N N . GLN A 1 72 ? 21.802 11.858 -5.980 1.00 36.62 72 GLN A N 1
ATOM 542 C CA . GLN A 1 72 ? 23.184 12.212 -6.274 1.00 36.62 72 GLN A CA 1
ATOM 543 C C . GLN A 1 72 ? 23.220 12.633 -7.746 1.00 36.62 72 GLN A C 1
ATOM 545 O O . GLN A 1 72 ? 23.420 11.813 -8.634 1.00 36.62 72 GLN A O 1
ATOM 550 N N . CYS A 1 73 ? 22.971 13.918 -8.002 1.00 30.09 73 CYS A N 1
ATOM 551 C CA . CYS A 1 73 ? 23.468 14.566 -9.205 1.00 30.09 73 CYS A CA 1
ATOM 552 C C . CYS A 1 73 ? 24.993 14.601 -9.066 1.00 30.09 73 CYS A C 1
ATOM 554 O O . CYS A 1 73 ? 25.525 15.332 -8.229 1.00 30.09 73 CYS A O 1
ATOM 556 N N . HIS A 1 74 ? 25.695 13.770 -9.827 1.00 28.33 74 HIS A N 1
ATOM 557 C CA . HIS A 1 74 ? 27.074 14.074 -10.191 1.00 28.33 74 HIS A CA 1
ATOM 558 C C . HIS A 1 74 ? 27.057 14.849 -11.515 1.00 28.33 74 HIS A C 1
ATOM 560 O O . HIS A 1 74 ? 26.225 14.517 -12.365 1.00 28.33 74 HIS A O 1
ATOM 566 N N . PRO A 1 75 ? 27.894 15.896 -11.660 1.00 40.69 75 PRO A N 1
ATOM 567 C CA . PRO A 1 75 ? 28.202 16.454 -12.972 1.00 40.69 75 PRO A CA 1
ATOM 568 C C . PRO A 1 75 ? 28.855 15.404 -13.881 1.00 40.69 75 PRO A C 1
ATOM 570 O O . PRO A 1 75 ? 29.500 14.470 -13.345 1.00 40.69 75 PRO A O 1
#

InterPro domains:
  IPR013215 Cobalamin-independent methionine synthase MetE, N-terminal [PF08267] (5-59)
  IPR038071 UROD/MetE-like superfamily [G3DSA:3.20.20.210] (1-64)
  IPR038071 UROD/MetE-like superfamily [SSF51726] (5-59)

Sequence (75 aa):
MVLLSVLGFPRIGANREVKKAVEVNWTGNLSAEELIKAASDVKKSSWSSLKERGVDLIPRLASPSRSTVSIQCHP

Foldseek 3Di:
DDAAADAD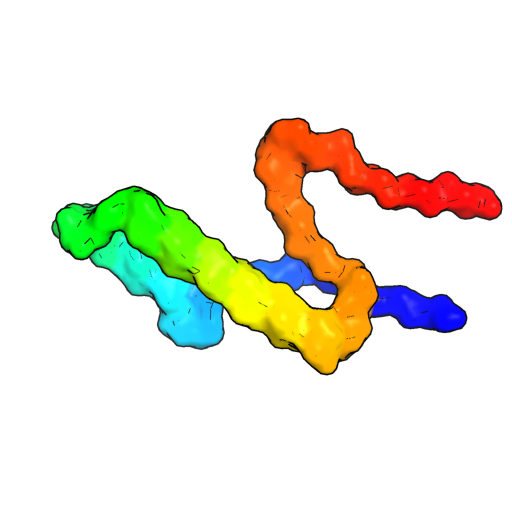DDQLAPVSQLVVQVVCVVVVNHDPVVSVVSSVVRVVVRVVVCVVVRHPHDDDPDDPPDPDPPPPDDD

Radius of gyration: 15.75 Å; chains: 1; bounding box: 46×25×34 Å

Organism: NCBI:txid116603